Protein AF-A0A945VTF9-F1 (afdb_monomer_lite)

pLDDT: mean 88.36, std 12.02, range [46.19, 97.06]

Secondary structure (DSSP, 8-state):
----------S----HHHHHHHHHHTSTTTHHHHHHHHHH-HHHHTSHHHHHHHHHHHHHHHHHHHHHHHHHHHHHHHHHHHHHHHHHHHHHHHHHTT-----TTHHHHHHHTT--

Sequence (116 aa):
MTEEPIQAEPVFNITDDDKLWAMLGYMPFIGAIVAILALIMEDKKTRPYIKFHAVQSLSLHVLNGIISGILSFVIIGVCTGILGILYMIFIGVKAYQGENVEVPFVTQFIKDQGWA

Foldseek 3Di:
DPDDPPPPDPPDPCDPVLVVLLVCLQDPPCNLVSLVVLCVDPVRVVRPSNVVSSVVSNVVVVVCVVVVVVVVCVVVVVVVVVVVVVVVVVVVVCVVVVHDDDDPPVNVVCVVVVVD

Radius of gyration: 30.3 Å; chains: 1; bounding box: 61×26×98 Å

Structure (mmCIF, N/CA/C/O backbone):
data_AF-A0A945VTF9-F1
#
_entry.id   AF-A0A945VTF9-F1
#
loop_
_atom_site.group_PDB
_atom_site.id
_atom_site.type_symbol
_atom_site.label_atom_id
_atom_site.label_alt_id
_atom_site.label_comp_id
_atom_site.label_asym_id
_atom_site.label_entity_id
_atom_site.label_seq_id
_atom_site.pdbx_PDB_ins_code
_atom_site.Cartn_x
_atom_site.Cartn_y
_atom_site.Cartn_z
_atom_site.occupancy
_atom_site.B_iso_or_equiv
_atom_site.auth_seq_id
_atom_site.auth_comp_id
_atom_site.auth_asym_id
_atom_site.auth_atom_id
_atom_site.pdbx_PDB_model_num
ATOM 1 N N . MET A 1 1 ? -34.444 9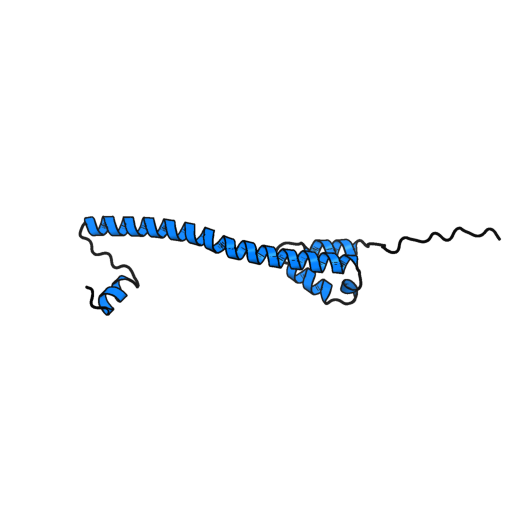.684 60.662 1.00 46.19 1 MET A N 1
ATOM 2 C CA . MET A 1 1 ? -33.833 8.998 59.509 1.00 46.19 1 MET A CA 1
ATOM 3 C C . MET A 1 1 ? -33.412 10.089 58.554 1.00 46.19 1 MET A C 1
ATOM 5 O O . MET A 1 1 ? -34.267 10.683 57.919 1.00 46.19 1 MET A O 1
ATOM 9 N N . THR A 1 2 ? -32.145 10.478 58.601 1.00 47.25 2 THR A N 1
ATOM 10 C CA . THR A 1 2 ? -31.574 11.428 57.644 1.00 47.25 2 THR A CA 1
ATOM 11 C C . THR A 1 2 ? -31.363 10.674 56.343 1.00 47.25 2 THR A C 1
ATOM 13 O O . THR A 1 2 ? -30.598 9.714 56.316 1.00 47.25 2 THR A O 1
ATOM 16 N N . GLU A 1 3 ? -32.113 11.054 55.317 1.00 57.69 3 GLU A N 1
ATOM 17 C CA . GLU A 1 3 ? -31.999 10.505 53.971 1.00 57.69 3 GLU A CA 1
ATOM 18 C C . GLU A 1 3 ? -30.631 10.903 53.401 1.00 57.69 3 GLU A C 1
ATOM 20 O O . GLU A 1 3 ? -30.330 12.084 53.226 1.00 57.69 3 GLU A O 1
ATOM 25 N N . GLU A 1 4 ? -29.770 9.907 53.192 1.00 63.16 4 GLU A N 1
ATOM 26 C CA . GLU A 1 4 ? -28.532 10.042 52.427 1.00 63.16 4 GLU A CA 1
ATOM 27 C C . GLU A 1 4 ? -28.876 10.466 50.990 1.00 63.16 4 GLU A C 1
ATOM 29 O O . GLU A 1 4 ? -29.777 9.878 50.382 1.00 63.16 4 GLU A O 1
ATOM 34 N N . PRO A 1 5 ? -28.187 11.461 50.406 1.00 51.50 5 PRO A N 1
ATOM 35 C CA . PRO A 1 5 ? -28.406 11.801 49.012 1.00 51.50 5 PRO A CA 1
ATOM 36 C C . PRO A 1 5 ? -27.915 10.643 48.139 1.00 51.50 5 PRO A C 1
ATOM 38 O O . PRO A 1 5 ? -26.726 10.331 48.107 1.00 51.50 5 PRO A O 1
ATOM 41 N N . ILE A 1 6 ? -28.844 10.011 47.420 1.00 58.59 6 ILE A N 1
ATOM 42 C CA . ILE A 1 6 ? -28.549 9.009 46.395 1.00 58.59 6 ILE A CA 1
ATOM 43 C C . ILE A 1 6 ? -27.677 9.680 45.330 1.00 58.59 6 ILE A C 1
ATOM 45 O O . ILE A 1 6 ? -28.155 10.446 44.491 1.00 58.59 6 ILE A O 1
ATOM 49 N N . GLN A 1 7 ? -26.378 9.406 45.387 1.00 47.25 7 GLN A N 1
ATOM 50 C CA . GLN A 1 7 ? -25.411 9.828 44.389 1.00 47.25 7 GLN A CA 1
ATOM 51 C C . GLN A 1 7 ? -25.672 8.996 43.126 1.00 47.25 7 GLN A C 1
ATOM 53 O O . GLN A 1 7 ? -25.260 7.844 43.023 1.00 47.25 7 GLN A O 1
ATOM 58 N N . ALA A 1 8 ? -26.428 9.547 42.176 1.00 55.91 8 ALA A N 1
ATOM 59 C CA . ALA A 1 8 ? -26.581 8.943 40.860 1.00 55.91 8 ALA A CA 1
ATOM 60 C C . ALA A 1 8 ? -25.218 8.984 40.150 1.00 55.91 8 ALA A C 1
ATOM 62 O O . ALA A 1 8 ? -24.804 10.029 39.646 1.00 55.91 8 ALA A O 1
ATOM 63 N N . GLU A 1 9 ? -24.489 7.868 40.156 1.00 55.91 9 GLU A N 1
ATOM 64 C CA . GLU A 1 9 ? -23.251 7.752 39.388 1.00 55.91 9 GLU A CA 1
ATOM 65 C C . GLU A 1 9 ? -23.545 7.923 37.887 1.00 55.91 9 GLU A C 1
ATOM 67 O O . GLU A 1 9 ? -24.530 7.371 37.382 1.00 55.91 9 GLU A O 1
ATOM 72 N N . PRO A 1 10 ? -22.727 8.680 37.132 1.00 57.38 10 PRO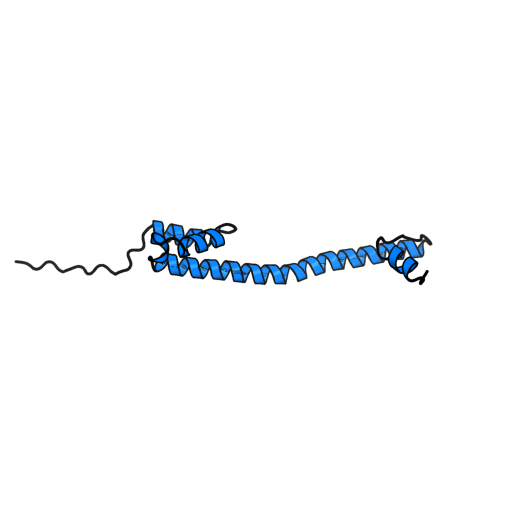 A N 1
ATOM 73 C CA . PRO A 1 10 ? -22.925 8.797 35.697 1.00 57.38 10 PRO A CA 1
ATOM 74 C C . PRO A 1 10 ? -22.697 7.430 35.034 1.00 57.38 10 PRO A C 1
ATOM 76 O O . PRO A 1 10 ? -21.699 6.757 35.276 1.00 57.38 10 PRO A O 1
ATOM 79 N N . VAL A 1 11 ? -23.624 7.043 34.155 1.00 56.06 11 VAL A N 1
ATOM 80 C CA . VAL A 1 11 ? -23.804 5.721 33.509 1.00 56.06 11 VAL A CA 1
ATOM 81 C C . VAL A 1 11 ? -22.665 5.331 32.525 1.00 56.06 11 VAL A C 1
ATOM 83 O O . VAL A 1 11 ? -22.838 4.498 31.642 1.00 56.06 11 VAL A O 1
ATOM 86 N N . PHE A 1 12 ? -21.465 5.900 32.665 1.00 63.31 12 PHE A N 1
ATOM 87 C CA . PHE A 1 12 ? -20.279 5.621 31.846 1.00 63.31 12 PHE A CA 1
ATOM 88 C C . PHE A 1 12 ? -19.028 5.449 32.716 1.00 63.31 12 PHE A C 1
ATOM 90 O O . PHE A 1 12 ? -18.109 6.266 32.684 1.00 63.31 12 PHE A O 1
ATOM 97 N N . ASN A 1 13 ? -18.958 4.362 33.483 1.00 82.00 13 ASN A N 1
ATOM 98 C CA . ASN A 1 13 ? -17.695 3.967 34.101 1.00 82.00 13 ASN A CA 1
ATOM 99 C C . ASN A 1 13 ? -16.809 3.265 33.051 1.00 82.00 13 ASN A C 1
ATOM 101 O O . ASN A 1 13 ? -16.914 2.053 32.831 1.00 82.00 13 ASN A O 1
ATOM 105 N N . ILE A 1 14 ? -15.989 4.062 32.356 1.00 87.94 14 ILE A N 1
ATOM 106 C CA . ILE A 1 14 ? -14.967 3.581 31.418 1.00 87.94 14 ILE A CA 1
ATOM 107 C C . ILE A 1 14 ? -13.825 2.971 32.233 1.00 87.94 14 ILE A C 1
ATOM 109 O O . ILE A 1 14 ? -13.120 3.680 32.957 1.00 87.94 14 ILE A O 1
ATOM 113 N N . THR A 1 15 ? -13.614 1.668 32.079 1.00 92.69 15 THR A N 1
ATOM 114 C CA . THR A 1 15 ? -12.552 0.945 32.792 1.00 92.69 15 THR A CA 1
ATOM 115 C C . THR A 1 15 ? -11.220 1.046 32.055 1.00 92.69 15 THR A C 1
ATOM 117 O O . THR A 1 15 ? -11.157 1.405 30.879 1.00 92.69 15 THR A O 1
ATOM 120 N N . ASP A 1 16 ? -10.125 0.699 32.729 1.00 94.56 16 ASP A N 1
ATOM 121 C CA . ASP A 1 16 ? -8.813 0.643 32.076 1.00 94.56 16 ASP A CA 1
ATOM 122 C C . ASP A 1 16 ? -8.734 -0.466 31.013 1.00 94.56 16 ASP A C 1
ATOM 124 O O . ASP A 1 16 ? -8.050 -0.291 30.006 1.00 94.56 16 ASP A O 1
ATOM 128 N N . ASP A 1 17 ? -9.502 -1.552 31.167 1.00 94.06 17 ASP A N 1
ATOM 129 C CA . ASP A 1 17 ? -9.673 -2.568 30.119 1.00 94.06 17 ASP A CA 1
ATOM 130 C C . ASP A 1 17 ? -10.348 -1.971 28.872 1.00 94.06 17 ASP A C 1
ATOM 132 O O . ASP A 1 17 ? -9.857 -2.165 27.761 1.00 94.06 17 ASP A O 1
ATOM 136 N N . ASP A 1 18 ? -11.400 -1.156 29.024 1.00 93.62 18 ASP A N 1
ATOM 137 C CA . ASP A 1 18 ? -12.039 -0.501 27.874 1.00 93.62 18 ASP A CA 1
ATOM 138 C C . ASP A 1 18 ? -11.061 0.393 27.103 1.00 93.62 18 ASP A C 1
ATOM 140 O O . ASP A 1 18 ? -11.060 0.407 25.869 1.00 93.62 18 ASP A O 1
ATOM 144 N N . LYS A 1 19 ? -10.221 1.137 27.833 1.00 94.31 19 LYS A N 1
ATOM 145 C CA . LYS A 1 19 ? -9.188 2.006 27.250 1.00 94.31 19 LYS A CA 1
ATOM 146 C C . LYS A 1 19 ? -8.128 1.185 26.523 1.00 94.31 19 LYS A C 1
ATOM 148 O O . LYS A 1 19 ? -7.712 1.571 25.430 1.00 94.31 19 LYS A O 1
ATOM 153 N N . LEU A 1 20 ? -7.717 0.054 27.100 1.00 95.00 20 LEU A N 1
ATOM 154 C CA . LEU A 1 20 ? -6.762 -0.860 26.482 1.00 95.00 20 LEU A CA 1
ATOM 155 C C . LEU A 1 20 ? -7.310 -1.401 25.157 1.00 95.00 20 LEU A C 1
ATOM 157 O O . LEU A 1 20 ? -6.649 -1.272 24.130 1.00 95.00 20 LEU A O 1
ATOM 161 N N . TRP A 1 21 ? -8.529 -1.941 25.150 1.00 95.25 21 TRP A N 1
ATOM 162 C CA . TRP A 1 21 ? -9.149 -2.475 23.932 1.00 95.25 21 TRP A CA 1
ATOM 163 C C . TRP A 1 21 ? -9.389 -1.406 22.870 1.00 95.25 21 TRP A C 1
ATOM 165 O O . TRP A 1 21 ? -9.141 -1.655 21.688 1.00 95.25 21 TRP A O 1
ATOM 175 N N . ALA A 1 22 ? -9.808 -0.207 23.282 1.00 94.50 22 ALA A N 1
ATOM 176 C CA . ALA A 1 22 ? -9.930 0.927 22.377 1.00 94.50 22 ALA A CA 1
ATOM 177 C C . ALA A 1 22 ? -8.581 1.256 21.724 1.00 94.50 22 ALA A C 1
ATOM 179 O O . ALA A 1 22 ? -8.511 1.317 20.500 1.00 94.50 22 ALA A O 1
ATOM 180 N N . MET A 1 23 ? -7.507 1.396 22.509 1.00 95.94 23 MET A N 1
ATOM 181 C CA . MET A 1 23 ? -6.161 1.689 22.003 1.00 95.94 23 MET A CA 1
ATOM 182 C C . MET A 1 23 ? -5.645 0.594 21.062 1.00 95.94 23 MET A C 1
ATOM 184 O O . MET A 1 23 ? -5.109 0.907 19.998 1.00 95.94 23 MET A O 1
ATOM 188 N N . LEU A 1 24 ? -5.823 -0.680 21.424 1.00 95.12 24 LEU A N 1
ATOM 189 C CA . LEU A 1 24 ? -5.332 -1.801 20.622 1.00 95.12 24 LEU A CA 1
ATOM 190 C C . LEU A 1 24 ? -5.959 -1.838 19.225 1.00 95.12 24 LEU A C 1
ATOM 192 O O . LEU A 1 24 ? -5.263 -2.183 18.273 1.00 95.12 24 LEU A O 1
ATOM 196 N N . GLY A 1 25 ? -7.222 -1.427 19.075 1.00 93.75 25 GLY A N 1
ATOM 197 C CA . GLY A 1 25 ? -7.867 -1.307 17.764 1.00 93.75 25 GLY A CA 1
ATOM 198 C C . GLY A 1 25 ? -7.138 -0.353 16.808 1.00 93.75 25 GLY A C 1
ATOM 199 O O . GLY A 1 25 ? -7.143 -0.569 15.599 1.00 93.75 25 GLY A O 1
ATOM 200 N N . TYR A 1 26 ? -6.446 0.667 17.327 1.00 95.00 26 TYR A N 1
ATOM 201 C CA . TYR A 1 26 ? -5.669 1.623 16.525 1.00 95.00 26 TYR A CA 1
ATOM 202 C C . TYR A 1 26 ? -4.212 1.206 16.295 1.00 95.00 26 TYR A C 1
ATOM 204 O O . TYR A 1 26 ? -3.492 1.906 15.582 1.00 95.00 26 TYR A O 1
ATOM 212 N N . MET A 1 27 ? -3.753 0.097 16.883 1.00 95.00 27 MET A N 1
ATOM 213 C CA . MET A 1 27 ? -2.365 -0.339 16.743 1.00 95.00 27 MET A CA 1
ATOM 214 C C . MET A 1 27 ? -2.040 -0.642 15.269 1.00 95.00 27 MET A C 1
ATOM 216 O O . MET A 1 27 ? -2.806 -1.346 14.608 1.00 95.00 27 MET A O 1
ATOM 220 N N . PRO A 1 28 ? -0.899 -0.187 14.727 1.00 88.38 28 PRO A N 1
ATOM 221 C CA . PRO A 1 28 ? -0.513 -0.535 13.364 1.00 88.38 28 PRO A CA 1
ATOM 222 C C . PRO A 1 28 ? -0.327 -2.053 13.211 1.00 88.38 28 PRO A C 1
ATOM 224 O O . PRO A 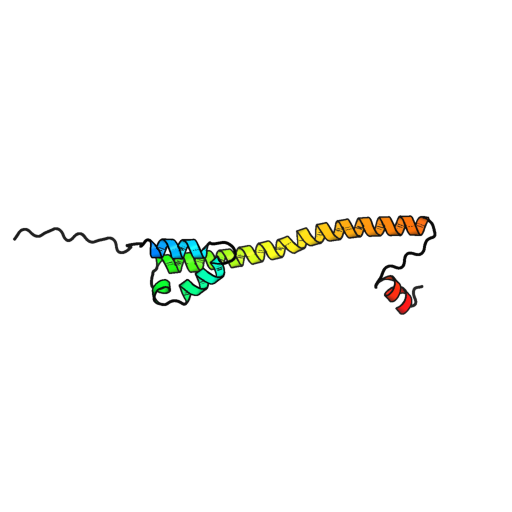1 28 ? 0.103 -2.737 14.141 1.00 88.38 28 PRO A O 1
ATOM 227 N N . PHE A 1 29 ? -0.636 -2.572 12.020 1.00 86.31 29 PHE A N 1
ATOM 228 C CA . PHE A 1 29 ? -0.538 -3.985 11.604 1.00 86.31 29 PHE A CA 1
ATOM 229 C C . PHE A 1 29 ? -1.495 -4.966 12.295 1.00 86.31 29 PHE A C 1
ATOM 231 O O . PHE A 1 29 ? -2.074 -5.811 11.616 1.00 86.31 29 PHE A O 1
ATOM 238 N N . ILE A 1 30 ? -1.692 -4.859 13.610 1.00 92.00 30 ILE A N 1
ATOM 239 C CA . ILE A 1 30 ? -2.548 -5.774 14.383 1.00 92.00 30 ILE A CA 1
ATOM 240 C C . ILE A 1 30 ? -3.909 -5.170 14.744 1.00 92.00 30 ILE A C 1
ATOM 242 O O . ILE A 1 30 ? -4.838 -5.913 15.049 1.00 92.00 30 ILE A O 1
ATOM 246 N N . GLY A 1 31 ? -4.061 -3.844 14.689 1.00 91.69 31 GLY A N 1
ATOM 247 C CA . GLY A 1 31 ? -5.243 -3.147 15.195 1.00 91.69 31 GLY A CA 1
ATOM 248 C C . GLY A 1 31 ? -6.523 -3.478 14.444 1.00 91.69 31 GLY A C 1
ATOM 249 O O . GLY A 1 31 ? -7.552 -3.686 15.076 1.00 91.69 31 GLY A O 1
ATOM 250 N N . ALA A 1 32 ? -6.459 -3.669 13.123 1.00 92.56 32 ALA A N 1
ATOM 251 C CA . ALA A 1 32 ? -7.607 -4.151 12.351 1.00 92.56 32 ALA A CA 1
ATOM 252 C C . ALA A 1 32 ? -8.114 -5.516 12.854 1.00 92.56 32 ALA A C 1
ATOM 254 O O . ALA A 1 32 ? -9.319 -5.712 13.002 1.00 92.56 32 ALA A O 1
ATOM 255 N N . ILE A 1 33 ? -7.201 -6.442 13.169 1.00 95.50 33 ILE A N 1
ATOM 256 C CA . ILE A 1 33 ? -7.548 -7.765 13.706 1.00 95.50 33 ILE A CA 1
ATOM 257 C C . ILE A 1 33 ? -8.136 -7.609 15.109 1.00 95.50 33 ILE A C 1
ATOM 259 O O . ILE A 1 33 ? -9.191 -8.168 15.393 1.00 95.50 33 ILE A O 1
ATOM 263 N N . VAL A 1 34 ? -7.501 -6.812 15.974 1.00 95.44 34 VAL A N 1
ATOM 264 C CA . VAL A 1 34 ? -7.983 -6.595 17.346 1.00 95.44 34 VAL A CA 1
ATOM 265 C C . VAL A 1 34 ? -9.355 -5.915 17.370 1.00 95.44 34 VAL A C 1
ATOM 267 O O . VAL A 1 34 ? -10.217 -6.315 18.148 1.00 95.44 34 VAL A O 1
ATOM 270 N N . ALA A 1 35 ? -9.601 -4.948 16.488 1.00 93.69 35 ALA A N 1
ATOM 271 C CA . ALA A 1 35 ? -10.898 -4.298 16.342 1.00 93.69 35 ALA A CA 1
ATOM 272 C C . ALA A 1 35 ? -11.989 -5.294 15.917 1.00 93.69 35 ALA A C 1
ATOM 274 O O . ALA A 1 35 ? -13.079 -5.292 16.485 1.00 93.69 35 ALA A O 1
ATOM 275 N N . ILE A 1 36 ? -11.691 -6.191 14.970 1.00 95.69 36 ILE A N 1
ATOM 276 C CA . ILE A 1 36 ? -12.612 -7.267 14.575 1.00 95.69 36 ILE A CA 1
ATOM 277 C C . ILE A 1 36 ? -12.887 -8.203 15.757 1.00 95.69 36 ILE A C 1
ATOM 279 O O . ILE A 1 36 ? -14.046 -8.509 16.034 1.00 95.69 36 ILE A O 1
ATOM 283 N N . LEU A 1 37 ? -11.847 -8.617 16.488 1.00 96.06 37 LEU A N 1
ATOM 284 C CA . LEU A 1 37 ? -11.996 -9.465 17.673 1.00 96.06 37 LEU A CA 1
ATOM 285 C C . LEU A 1 37 ? -12.892 -8.799 18.726 1.00 96.06 37 LEU A C 1
ATOM 287 O O . LEU A 1 37 ? -13.838 -9.425 19.199 1.00 96.06 37 LEU A O 1
ATOM 291 N N . ALA A 1 38 ? -12.673 -7.516 19.017 1.00 93.56 38 ALA A N 1
ATOM 292 C CA . ALA A 1 38 ? -13.484 -6.750 19.962 1.00 93.56 38 ALA A CA 1
ATOM 293 C C . ALA A 1 38 ? -14.967 -6.649 19.552 1.00 93.56 38 ALA A C 1
ATOM 295 O O . ALA A 1 38 ? -15.840 -6.571 20.415 1.00 93.56 38 ALA A O 1
ATOM 296 N N . LEU A 1 39 ? -15.273 -6.671 18.249 1.00 94.00 39 LEU A N 1
ATOM 297 C CA . LEU A 1 39 ? -16.649 -6.641 17.735 1.00 94.00 39 LEU A CA 1
ATOM 298 C C . LEU A 1 39 ? -17.341 -8.011 17.760 1.00 94.00 39 LEU A C 1
ATOM 300 O O . LEU A 1 39 ? -18.573 -8.066 17.788 1.00 94.00 39 LEU A O 1
ATOM 304 N N . ILE A 1 40 ? -16.575 -9.102 17.763 1.00 96.44 40 ILE A N 1
ATOM 305 C CA . ILE A 1 40 ? -17.099 -10.475 17.830 1.00 96.44 40 ILE A CA 1
ATOM 306 C C . ILE A 1 40 ? -17.271 -10.923 19.289 1.00 96.44 40 ILE A C 1
ATOM 308 O O . ILE A 1 40 ? -18.270 -11.565 19.624 1.00 96.44 40 ILE A O 1
ATOM 312 N N . MET A 1 41 ? -16.330 -10.557 20.162 1.00 94.31 41 MET A N 1
ATOM 313 C CA . MET A 1 41 ? -16.324 -10.916 21.581 1.00 94.31 41 MET A CA 1
ATOM 314 C C . MET A 1 41 ? -17.522 -10.317 22.329 1.00 94.31 41 MET A C 1
ATOM 316 O O . MET A 1 41 ? -17.777 -9.116 22.261 1.00 94.31 41 MET A O 1
ATOM 320 N N . GLU A 1 42 ? -18.279 -11.149 23.049 1.00 91.69 42 GLU A N 1
ATOM 321 C CA . GLU A 1 42 ? -19.543 -10.731 23.674 1.00 91.69 42 GLU A CA 1
ATOM 322 C C . GLU A 1 42 ? -19.352 -9.758 24.838 1.00 91.69 42 GLU A C 1
ATOM 324 O O . GLU A 1 42 ? -20.105 -8.792 24.985 1.00 91.69 42 GLU A O 1
ATOM 329 N N . ASP A 1 43 ? -18.307 -9.978 25.626 1.00 89.81 43 ASP A N 1
ATOM 330 C CA . ASP A 1 43 ? -17.901 -9.133 26.745 1.00 89.81 43 ASP A CA 1
ATOM 331 C C . ASP A 1 43 ? -17.380 -7.765 26.280 1.00 89.81 43 ASP A C 1
ATOM 333 O O . ASP A 1 43 ? -17.523 -6.774 26.994 1.00 89.81 43 ASP A O 1
ATOM 337 N N . LYS A 1 44 ? -16.824 -7.687 25.064 1.00 88.44 44 LYS A N 1
ATOM 338 C CA . LYS A 1 44 ? -16.266 -6.450 24.497 1.00 88.44 44 LYS A CA 1
ATOM 339 C C . LYS A 1 44 ? -17.282 -5.670 23.659 1.00 88.44 44 LYS A C 1
ATOM 341 O O . LYS A 1 44 ? -17.421 -4.461 23.840 1.00 88.44 44 LYS A O 1
ATOM 346 N N . LYS A 1 45 ? -18.063 -6.338 22.800 1.00 87.81 45 LYS A N 1
ATOM 347 C CA . LYS A 1 45 ? -19.042 -5.700 21.890 1.00 87.81 45 LYS A CA 1
ATOM 348 C C . LYS A 1 45 ? -20.215 -5.032 22.615 1.00 87.81 45 LYS A C 1
ATOM 350 O O . LYS A 1 45 ? -20.879 -4.165 22.046 1.00 87.81 45 LYS A O 1
ATOM 355 N N . THR A 1 46 ? -20.502 -5.461 23.843 1.00 90.06 46 THR A N 1
ATOM 356 C CA . THR A 1 46 ? -21.579 -4.917 24.685 1.00 90.06 46 THR A CA 1
ATOM 357 C C . THR A 1 46 ? -21.189 -3.599 25.352 1.00 90.06 46 THR A C 1
ATOM 359 O O . THR A 1 46 ? -22.074 -2.813 25.687 1.00 90.06 46 THR A O 1
ATOM 362 N N . ARG A 1 47 ? -19.885 -3.307 25.487 1.00 90.38 47 ARG A N 1
ATOM 363 C CA . ARG A 1 47 ? -19.369 -2.045 26.036 1.00 90.38 47 ARG A CA 1
ATOM 364 C C . ARG A 1 47 ? -19.458 -0.946 24.964 1.00 90.38 47 ARG A C 1
ATOM 366 O O . ARG A 1 47 ? -18.764 -1.041 23.948 1.00 90.38 47 ARG A O 1
ATOM 373 N N . PRO A 1 48 ? -20.257 0.125 25.163 1.00 91.81 48 PRO A N 1
ATOM 374 C CA . PRO A 1 48 ? -20.437 1.169 24.149 1.00 91.81 48 PRO A CA 1
ATOM 375 C C . PRO A 1 48 ? -19.126 1.845 23.721 1.00 91.81 48 PRO A C 1
ATOM 377 O O . PRO A 1 48 ? -18.943 2.128 22.538 1.00 91.81 48 PRO A O 1
ATOM 380 N N . TYR A 1 49 ? -18.203 2.053 24.668 1.00 92.38 49 TYR A N 1
ATOM 381 C CA . TYR A 1 49 ? -16.900 2.675 24.421 1.00 92.38 49 TYR A CA 1
ATOM 382 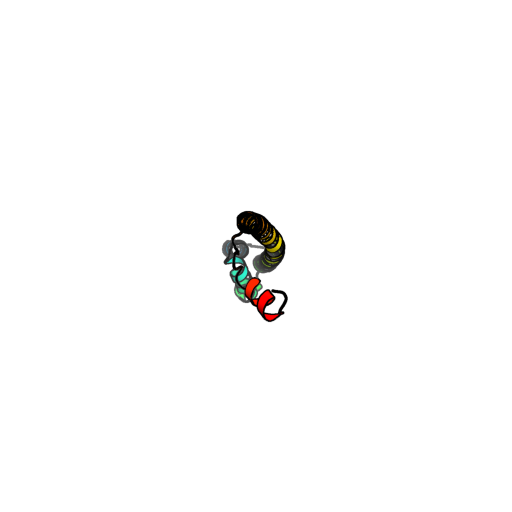C C . TYR A 1 49 ? -16.009 1.816 23.512 1.00 92.38 49 TYR A C 1
ATOM 384 O O . TYR A 1 49 ? -15.532 2.294 22.482 1.00 92.38 49 TYR A O 1
ATOM 392 N N . ILE A 1 50 ? -15.849 0.526 23.838 1.00 93.56 50 ILE A N 1
ATOM 393 C CA . ILE A 1 50 ? -15.062 -0.412 23.024 1.00 93.56 50 ILE A CA 1
ATOM 394 C C . ILE A 1 50 ? -15.675 -0.543 21.630 1.00 93.56 50 ILE A C 1
ATOM 396 O O . ILE A 1 50 ? -14.963 -0.435 20.634 1.00 93.56 50 ILE A O 1
ATOM 400 N N . LYS A 1 51 ? -17.000 -0.722 21.538 1.00 92.88 51 LYS A N 1
ATOM 401 C CA . LYS A 1 51 ? -17.697 -0.877 20.255 1.00 92.88 51 LYS A CA 1
ATOM 402 C C . LYS A 1 51 ? -17.475 0.321 19.330 1.00 92.88 51 LYS A C 1
ATOM 404 O O . LYS A 1 51 ? -17.195 0.127 18.149 1.00 92.88 51 LYS A O 1
ATOM 409 N N . PHE A 1 52 ? -17.580 1.544 19.85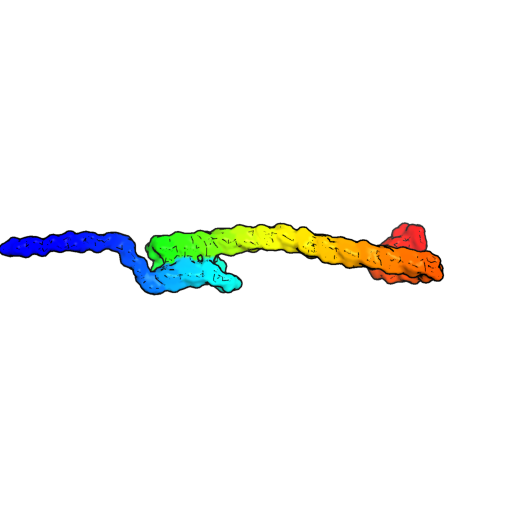3 1.00 95.44 52 PHE A N 1
ATOM 410 C CA . PHE A 1 52 ? -17.346 2.760 19.074 1.00 95.44 52 PHE A CA 1
ATOM 411 C C . PHE A 1 52 ? -15.921 2.801 18.504 1.00 95.44 52 PHE A C 1
ATOM 413 O O . PHE A 1 52 ? -15.743 2.914 17.289 1.00 95.44 52 PHE A O 1
ATOM 420 N N . HIS A 1 53 ? -14.912 2.638 19.362 1.00 96.12 53 HIS A N 1
ATOM 421 C CA . HIS A 1 53 ? -13.510 2.702 18.950 1.00 96.12 53 HIS A CA 1
ATOM 422 C C . HIS A 1 53 ? -13.099 1.534 18.047 1.00 96.12 53 HIS A C 1
ATOM 424 O O . HIS A 1 53 ? -12.311 1.725 17.122 1.00 96.12 53 HIS A O 1
ATOM 430 N N . ALA A 1 54 ? -13.672 0.346 18.237 1.00 95.69 54 ALA A N 1
ATOM 431 C CA . ALA A 1 54 ? -13.439 -0.797 17.362 1.00 95.69 54 ALA A CA 1
ATOM 432 C C . ALA A 1 54 ? -13.994 -0.554 15.944 1.00 95.69 54 ALA A C 1
ATOM 434 O O . ALA A 1 54 ? -13.276 -0.747 14.965 1.00 95.69 54 ALA A O 1
ATOM 435 N N . VAL A 1 55 ? -15.225 -0.045 15.799 1.00 96.75 55 VAL A N 1
ATOM 436 C CA . VAL A 1 55 ? -15.773 0.296 14.468 1.00 96.75 55 VAL A CA 1
ATOM 437 C C . VAL A 1 55 ? -14.982 1.433 13.816 1.00 96.75 55 VAL A C 1
ATOM 439 O O . VAL A 1 55 ? -14.664 1.365 12.624 1.00 96.75 55 VAL A O 1
ATOM 442 N N . GLN A 1 56 ? -14.641 2.472 14.582 1.00 97.06 56 GLN A N 1
ATOM 443 C CA . GLN A 1 56 ? -13.893 3.618 14.067 1.00 97.06 56 GLN A CA 1
ATOM 444 C C . GLN A 1 56 ? -12.493 3.209 13.593 1.00 97.06 56 GLN A C 1
ATOM 446 O O . GLN A 1 56 ? -12.099 3.541 12.475 1.00 97.06 56 GLN A O 1
ATOM 451 N N . SER A 1 57 ? -11.746 2.478 14.421 1.00 95.75 57 SER A N 1
ATOM 452 C CA . SER A 1 57 ? -10.394 2.026 14.086 1.00 95.75 57 SER A CA 1
ATOM 453 C C . SER A 1 57 ? -10.382 1.062 12.900 1.00 95.75 57 SER A C 1
ATOM 455 O O . SER A 1 57 ? -9.529 1.202 12.021 1.00 95.75 57 SER A O 1
ATOM 457 N N . LEU A 1 58 ? -11.357 0.153 12.800 1.00 95.69 58 LEU A N 1
ATOM 458 C CA . LEU A 1 58 ? -11.500 -0.727 11.640 1.00 95.69 58 LEU A CA 1
ATOM 459 C C . LEU A 1 58 ? -11.770 0.069 10.355 1.00 95.69 58 LEU A C 1
ATOM 461 O O . LEU A 1 58 ? -11.135 -0.172 9.329 1.00 95.69 58 LEU A O 1
ATOM 465 N N . SER A 1 59 ? -12.655 1.066 10.426 1.00 96.38 59 SER A N 1
ATOM 466 C CA . SER A 1 59 ? -12.960 1.945 9.290 1.00 96.38 59 SER A CA 1
ATOM 467 C C . SER A 1 59 ? -11.720 2.713 8.825 1.00 96.38 59 SER A C 1
ATOM 469 O O . SER A 1 59 ? -11.449 2.785 7.627 1.00 96.38 59 SER A O 1
ATOM 471 N N . LEU A 1 60 ? -10.922 3.237 9.761 1.00 95.94 60 LEU A N 1
ATOM 472 C CA . LEU A 1 60 ? -9.670 3.930 9.446 1.00 95.94 60 LEU A CA 1
ATOM 473 C C . LEU A 1 60 ? -8.641 3.007 8.791 1.00 95.94 60 LEU A C 1
ATOM 475 O O . LEU A 1 60 ? -8.001 3.418 7.828 1.00 95.94 60 LEU A O 1
ATOM 479 N N . HIS A 1 61 ? -8.505 1.765 9.260 1.00 95.38 61 HIS A N 1
ATOM 480 C CA . HIS A 1 61 ? -7.605 0.792 8.636 1.00 95.38 61 HIS A CA 1
ATOM 481 C C . HIS A 1 61 ? -7.999 0.501 7.184 1.00 95.38 61 HIS A C 1
ATOM 483 O O . HIS A 1 61 ? -7.134 0.489 6.308 1.00 95.38 61 HIS A O 1
ATOM 489 N N . VAL A 1 62 ? -9.295 0.319 6.915 1.00 95.06 62 VAL A N 1
ATOM 490 C CA . VAL A 1 62 ? -9.804 0.089 5.554 1.00 95.06 62 VAL A CA 1
ATOM 491 C C . VAL A 1 62 ? -9.553 1.307 4.664 1.00 95.06 62 VAL A C 1
ATOM 493 O O . VAL A 1 62 ? -8.983 1.166 3.583 1.00 95.06 62 VAL A O 1
ATOM 496 N N . LEU A 1 63 ? -9.914 2.507 5.126 1.00 96.19 63 LEU A N 1
ATOM 497 C CA . LEU A 1 63 ? -9.695 3.748 4.375 1.00 96.19 63 LEU A CA 1
ATOM 498 C C . LEU A 1 63 ? -8.210 3.980 4.085 1.00 96.19 63 LEU A C 1
ATOM 500 O O . LEU A 1 63 ? -7.840 4.268 2.946 1.00 96.19 63 LEU A O 1
ATOM 504 N N . ASN A 1 64 ? -7.354 3.798 5.091 1.00 93.62 64 ASN A N 1
ATOM 505 C CA . ASN A 1 64 ? -5.912 3.926 4.933 1.00 93.62 64 ASN A CA 1
ATOM 506 C C . ASN A 1 64 ? -5.356 2.890 3.945 1.00 93.62 64 ASN A C 1
ATOM 508 O O . ASN A 1 64 ? -4.496 3.230 3.135 1.00 93.62 64 ASN A O 1
ATOM 512 N N . GLY A 1 65 ? -5.861 1.652 3.970 1.00 91.31 65 GLY A N 1
ATOM 513 C CA . GLY A 1 65 ? -5.479 0.605 3.021 1.00 91.31 65 GLY A CA 1
ATOM 514 C C . GLY A 1 65 ? -5.841 0.953 1.576 1.00 91.31 65 GLY A C 1
ATOM 515 O O . GLY A 1 65 ? -5.014 0.785 0.683 1.00 91.31 65 GLY A O 1
ATOM 516 N N . ILE A 1 66 ? -7.033 1.513 1.348 1.00 92.94 66 ILE A N 1
ATOM 517 C CA . ILE A 1 66 ? -7.477 1.960 0.018 1.00 92.94 66 ILE A CA 1
ATOM 518 C C . ILE A 1 66 ? -6.616 3.125 -0.479 1.00 92.94 66 ILE A C 1
ATOM 520 O O . ILE A 1 66 ? -6.090 3.066 -1.590 1.00 92.94 66 ILE A O 1
ATOM 524 N N . ILE A 1 67 ? -6.436 4.165 0.342 1.00 93.38 67 ILE A N 1
ATOM 525 C CA . ILE A 1 67 ? -5.630 5.341 -0.021 1.00 93.38 67 ILE A CA 1
ATOM 526 C C . ILE A 1 67 ? -4.188 4.922 -0.323 1.00 93.38 67 ILE A C 1
ATOM 528 O O . ILE A 1 67 ? -3.641 5.292 -1.362 1.00 93.38 67 ILE A O 1
ATOM 532 N N . SER A 1 68 ? -3.592 4.111 0.553 1.00 89.19 68 SER A N 1
ATOM 533 C CA . SER A 1 68 ? -2.223 3.616 0.376 1.00 89.19 68 SER A CA 1
ATOM 534 C C . SER A 1 68 ? -2.099 2.747 -0.876 1.00 89.19 68 SER A C 1
ATOM 536 O O . SER A 1 68 ? -1.137 2.888 -1.628 1.00 89.19 68 SER A O 1
ATOM 538 N N . GLY A 1 69 ? -3.093 1.896 -1.144 1.00 89.12 69 GLY A N 1
ATOM 539 C CA . GLY A 1 69 ? -3.157 1.074 -2.350 1.00 89.12 69 GLY A CA 1
ATOM 540 C C . GLY A 1 69 ? -3.184 1.916 -3.624 1.00 89.12 69 GLY A C 1
ATOM 541 O O . GLY A 1 69 ? -2.372 1.693 -4.519 1.00 89.12 69 GLY A O 1
ATOM 542 N N . ILE A 1 70 ? -4.044 2.936 -3.684 1.00 88.38 70 ILE A N 1
ATOM 543 C CA . ILE A 1 70 ? -4.126 3.849 -4.835 1.00 88.38 70 ILE A CA 1
ATOM 544 C C . ILE A 1 70 ? -2.805 4.604 -5.022 1.00 88.38 70 ILE A C 1
ATOM 546 O O . ILE A 1 70 ? -2.270 4.658 -6.130 1.00 88.38 70 ILE A O 1
ATOM 550 N N . LEU A 1 71 ? -2.246 5.153 -3.942 1.00 89.12 71 LEU A N 1
ATOM 551 C CA . LEU A 1 71 ? -1.009 5.929 -4.007 1.00 89.12 71 LEU A CA 1
ATOM 552 C C . LEU A 1 71 ? 0.204 5.066 -4.396 1.00 89.12 71 LEU A C 1
ATOM 554 O O . LEU A 1 71 ? 1.123 5.561 -5.052 1.00 89.12 71 LEU A O 1
ATOM 558 N N . SER A 1 72 ? 0.191 3.770 -4.067 1.00 86.69 72 SER A N 1
ATOM 559 C CA . SER A 1 72 ? 1.259 2.839 -4.448 1.00 86.69 72 SER A CA 1
ATOM 560 C C . SER A 1 72 ? 1.437 2.732 -5.964 1.00 86.69 72 SER A C 1
ATOM 562 O O . SER A 1 72 ? 2.573 2.714 -6.431 1.00 86.69 72 SER A O 1
ATOM 564 N N . PHE A 1 73 ? 0.352 2.764 -6.749 1.00 79.44 73 PHE A N 1
ATOM 565 C CA . PHE A 1 73 ? 0.436 2.734 -8.213 1.00 79.44 73 PHE A CA 1
ATOM 566 C C . PHE A 1 73 ? 1.163 3.952 -8.773 1.00 79.44 73 PHE A C 1
ATOM 568 O O . PHE A 1 73 ? 1.927 3.824 -9.726 1.00 79.44 73 PHE A O 1
ATOM 575 N N . VAL A 1 74 ? 0.970 5.122 -8.162 1.00 84.38 74 VAL A N 1
ATOM 576 C CA . VAL A 1 74 ? 1.652 6.353 -8.575 1.00 84.38 74 VAL A CA 1
ATOM 577 C C . VAL A 1 74 ? 3.145 6.247 -8.282 1.00 84.38 74 VAL A C 1
ATOM 579 O O . VAL A 1 74 ? 3.963 6.510 -9.158 1.00 84.38 74 VAL A O 1
ATOM 582 N N . ILE A 1 75 ? 3.516 5.801 -7.080 1.00 80.31 75 ILE A N 1
ATOM 583 C CA . ILE A 1 75 ? 4.926 5.690 -6.681 1.00 80.31 75 ILE A CA 1
ATOM 584 C C . ILE A 1 75 ? 5.646 4.610 -7.501 1.00 80.31 75 ILE A C 1
ATOM 586 O O . ILE A 1 75 ? 6.719 4.864 -8.049 1.00 80.31 75 ILE A O 1
ATOM 590 N N . ILE A 1 76 ? 5.047 3.423 -7.644 1.00 85.31 76 ILE A N 1
ATOM 591 C CA . ILE A 1 76 ? 5.601 2.336 -8.466 1.00 85.31 76 ILE A CA 1
ATOM 592 C C . ILE A 1 76 ? 5.676 2.773 -9.934 1.00 85.31 76 ILE A C 1
ATOM 594 O O . ILE A 1 76 ? 6.685 2.526 -10.594 1.00 85.31 76 ILE A O 1
ATOM 598 N N . GLY A 1 77 ? 4.654 3.469 -10.437 1.00 82.81 77 GLY A N 1
ATOM 599 C CA . GLY A 1 77 ? 4.621 4.002 -11.798 1.00 82.81 77 GLY A CA 1
ATOM 600 C C . GLY A 1 77 ? 5.742 5.006 -12.067 1.00 82.81 77 GLY A C 1
ATOM 601 O O . GLY A 1 77 ? 6.398 4.926 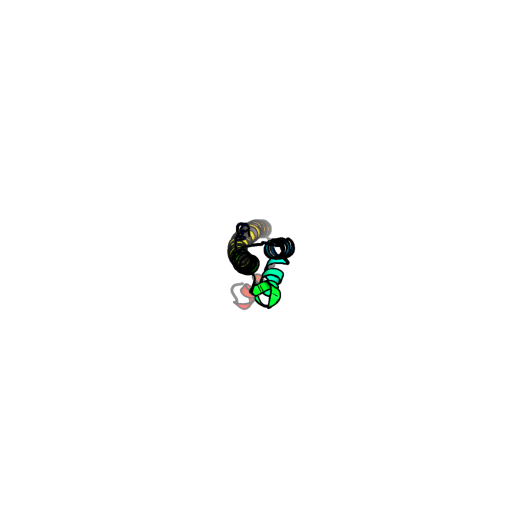-13.101 1.00 82.81 77 GLY A O 1
ATOM 602 N N . VAL A 1 78 ? 6.037 5.899 -11.119 1.00 85.81 78 VAL A N 1
ATOM 603 C CA . VAL A 1 78 ? 7.152 6.852 -11.244 1.00 85.81 78 VAL A CA 1
ATOM 604 C C . VAL A 1 78 ? 8.499 6.124 -11.253 1.00 85.81 78 VAL A C 1
ATOM 606 O O . VAL A 1 78 ? 9.315 6.363 -12.143 1.00 85.81 78 VAL A O 1
ATOM 609 N N . CYS A 1 79 ? 8.729 5.197 -10.319 1.00 85.81 79 CYS A N 1
ATOM 610 C CA . CYS A 1 79 ? 9.986 4.445 -10.252 1.00 85.81 79 CYS A CA 1
ATOM 611 C C . CYS A 1 79 ? 10.221 3.593 -11.510 1.00 85.81 79 CYS A C 1
ATOM 613 O O . CYS A 1 79 ? 11.310 3.614 -12.087 1.00 85.81 79 CYS A O 1
ATOM 615 N N . THR A 1 80 ? 9.196 2.865 -11.962 1.00 87.88 80 THR A N 1
ATOM 616 C CA . THR A 1 80 ? 9.277 2.029 -13.172 1.00 87.88 80 THR A CA 1
ATOM 617 C C . THR A 1 80 ? 9.372 2.867 -14.445 1.00 87.88 80 THR A C 1
ATOM 619 O O . THR A 1 80 ? 10.121 2.502 -15.348 1.00 87.88 80 THR A O 1
ATOM 622 N N . GLY A 1 81 ? 8.704 4.023 -14.500 1.00 88.69 81 GLY A N 1
ATOM 623 C CA . GLY A 1 81 ? 8.797 4.970 -15.609 1.00 88.69 81 GLY A CA 1
ATOM 624 C C . GLY A 1 81 ? 10.204 5.540 -15.782 1.00 88.69 81 GLY A C 1
ATOM 625 O O . GLY A 1 81 ? 10.736 5.528 -16.891 1.00 88.69 81 GLY A O 1
ATOM 626 N N . ILE A 1 82 ? 10.850 5.968 -14.691 1.00 91.62 82 ILE A N 1
ATOM 627 C CA . ILE A 1 82 ? 12.234 6.471 -14.733 1.00 91.62 82 ILE A CA 1
ATOM 628 C C . ILE A 1 82 ? 13.194 5.369 -15.197 1.00 91.62 82 ILE A C 1
ATOM 630 O O . ILE A 1 82 ? 13.999 5.601 -16.099 1.00 91.62 82 ILE A O 1
ATOM 634 N N . LEU A 1 83 ? 13.089 4.161 -14.634 1.00 92.12 83 LEU A N 1
ATOM 635 C CA . LEU A 1 83 ? 13.915 3.026 -15.059 1.00 92.12 83 LEU A CA 1
ATOM 636 C C . LEU A 1 83 ? 13.691 2.673 -16.536 1.00 92.12 83 LEU A C 1
ATOM 638 O O . LEU A 1 83 ? 14.658 2.409 -17.248 1.00 92.12 83 LEU A O 1
ATOM 642 N N . GLY A 1 84 ? 12.444 2.725 -17.011 1.00 92.50 84 GLY A N 1
ATOM 643 C CA . GLY A 1 84 ? 12.103 2.502 -18.415 1.00 92.50 84 GLY A CA 1
ATOM 644 C C . GLY A 1 84 ? 12.752 3.524 -19.347 1.00 92.50 84 GLY A C 1
ATOM 645 O O . GLY A 1 84 ? 13.334 3.142 -20.361 1.00 92.50 84 GLY A O 1
ATOM 646 N N . ILE A 1 85 ? 12.730 4.810 -18.983 1.00 94.56 85 ILE A N 1
ATOM 647 C CA . ILE A 1 85 ? 13.392 5.874 -19.756 1.00 94.56 85 ILE A CA 1
ATOM 648 C C . ILE A 1 85 ? 14.904 5.631 -19.824 1.00 94.56 85 ILE A C 1
ATOM 650 O O . ILE A 1 85 ? 15.486 5.676 -20.908 1.00 94.56 85 ILE A O 1
ATOM 654 N N . LEU A 1 86 ? 15.541 5.335 -18.689 1.00 95.50 86 LEU A N 1
ATOM 655 C CA . LEU A 1 86 ? 16.980 5.058 -18.644 1.00 95.50 86 LEU A CA 1
ATOM 656 C C . LEU A 1 86 ? 17.351 3.829 -19.482 1.00 95.50 86 LEU A C 1
ATOM 658 O O . LEU A 1 86 ? 18.345 3.856 -20.209 1.00 95.50 86 LEU A O 1
ATOM 662 N N . TYR A 1 87 ? 16.536 2.775 -19.424 1.00 94.25 87 TYR A N 1
ATOM 663 C CA . TYR A 1 87 ? 16.734 1.567 -20.218 1.00 94.25 87 TYR A CA 1
ATOM 664 C C . TYR A 1 87 ? 16.623 1.843 -21.724 1.00 94.25 87 TYR A C 1
ATOM 666 O O . TYR A 1 87 ? 17.483 1.412 -22.490 1.00 94.25 87 TYR A O 1
ATOM 674 N N . MET A 1 88 ? 15.630 2.627 -22.153 1.00 94.06 88 MET A N 1
ATOM 675 C CA . MET A 1 88 ? 15.477 3.022 -23.559 1.00 94.06 88 MET A CA 1
ATOM 676 C C . MET A 1 88 ? 16.668 3.845 -24.061 1.00 94.06 88 MET A C 1
ATOM 678 O O . MET A 1 88 ? 17.165 3.596 -25.158 1.00 94.06 88 MET A O 1
ATOM 682 N N . ILE A 1 89 ? 17.168 4.786 -23.251 1.00 96.06 89 ILE A N 1
ATOM 683 C CA . ILE A 1 89 ? 18.377 5.556 -23.584 1.00 96.06 89 ILE A CA 1
ATOM 684 C C . ILE A 1 89 ? 19.580 4.617 -23.728 1.00 96.06 89 ILE A C 1
ATOM 686 O O . ILE A 1 89 ? 20.319 4.720 -24.704 1.00 96.06 89 ILE A O 1
ATOM 690 N N . PHE A 1 90 ? 19.761 3.677 -22.796 1.00 95.00 90 PHE A N 1
ATOM 691 C CA . PHE A 1 90 ? 20.852 2.703 -22.841 1.00 95.00 90 PHE A CA 1
ATOM 692 C C . PHE A 1 90 ? 20.832 1.864 -24.129 1.00 95.00 90 PHE A C 1
ATOM 694 O O . PHE A 1 90 ? 21.851 1.777 -24.818 1.00 95.00 90 PHE A O 1
ATOM 701 N N . ILE A 1 91 ? 19.678 1.293 -24.490 1.00 95.31 91 ILE A N 1
ATOM 702 C CA . ILE A 1 91 ? 19.549 0.510 -25.727 1.00 95.31 91 ILE A CA 1
ATOM 703 C C . ILE A 1 91 ? 19.749 1.402 -26.957 1.00 95.31 91 ILE A C 1
ATOM 705 O O . ILE A 1 91 ? 20.405 0.986 -27.906 1.00 95.31 91 ILE A O 1
ATOM 709 N N . GLY A 1 92 ? 19.243 2.639 -26.938 1.00 95.44 92 GLY A N 1
ATOM 710 C CA . GLY A 1 92 ? 19.434 3.600 -28.026 1.00 95.44 92 GLY A CA 1
ATOM 711 C C . GLY A 1 92 ? 20.907 3.933 -28.275 1.00 95.44 92 GLY A C 1
ATOM 712 O O . GLY A 1 92 ? 21.345 3.972 -29.424 1.00 95.44 92 GLY A O 1
ATOM 713 N N . VAL A 1 93 ? 21.700 4.098 -27.211 1.00 96.69 93 VAL A N 1
ATOM 714 C CA . VAL A 1 93 ? 23.158 4.282 -27.321 1.00 96.69 93 VAL A CA 1
ATOM 715 C C . VAL A 1 93 ? 23.823 3.042 -27.921 1.00 96.69 93 VAL A C 1
ATOM 717 O O . VAL A 1 93 ? 24.677 3.171 -28.796 1.00 96.69 93 VAL A O 1
ATOM 720 N N . LYS A 1 94 ? 23.418 1.841 -27.499 1.00 94.56 94 LYS A N 1
ATOM 721 C CA . LYS A 1 94 ? 23.937 0.581 -28.051 1.00 94.56 94 LYS A CA 1
ATOM 722 C C . LYS A 1 94 ? 23.584 0.391 -29.528 1.00 94.56 94 LYS A C 1
ATOM 724 O O . LYS A 1 94 ? 24.450 0.029 -30.321 1.00 94.56 94 LYS A O 1
ATOM 729 N N . ALA A 1 95 ? 22.362 0.743 -29.915 1.00 94.62 95 ALA A N 1
ATOM 730 C CA . ALA A 1 95 ? 21.936 0.753 -31.308 1.00 94.62 95 ALA A CA 1
ATOM 731 C C . ALA A 1 95 ? 22.752 1.756 -32.144 1.00 94.62 95 ALA A C 1
ATOM 733 O O . ALA A 1 95 ? 23.166 1.433 -33.254 1.00 94.62 95 ALA A O 1
ATOM 734 N N . TYR A 1 96 ? 23.064 2.939 -31.597 1.00 95.19 96 TYR A N 1
ATOM 735 C CA . TYR A 1 96 ? 23.947 3.914 -32.254 1.00 95.19 96 TYR A CA 1
ATOM 736 C C . TYR A 1 96 ? 25.376 3.379 -32.462 1.00 95.19 96 TYR A C 1
ATOM 738 O O . TYR A 1 96 ? 26.038 3.739 -33.431 1.00 95.19 96 TYR A O 1
ATOM 746 N N . GLN A 1 97 ? 25.845 2.483 -31.589 1.00 95.75 97 GLN A N 1
ATOM 747 C CA . GLN A 1 97 ? 27.129 1.783 -31.728 1.00 95.75 97 GLN A CA 1
ATOM 748 C C . GLN A 1 97 ? 27.084 0.616 -32.734 1.00 95.75 97 GLN A C 1
ATOM 750 O O . GLN A 1 97 ? 28.112 -0.011 -32.981 1.00 95.75 97 GLN A O 1
ATOM 755 N N . GLY A 1 98 ? 25.922 0.329 -33.331 1.00 93.44 98 GLY A N 1
ATOM 756 C CA . GLY A 1 98 ? 25.727 -0.789 -34.256 1.00 93.44 98 GLY A CA 1
ATOM 757 C C . GLY A 1 98 ? 25.550 -2.146 -33.568 1.00 93.44 98 GLY A C 1
ATOM 758 O O . GLY A 1 98 ? 25.611 -3.178 -34.236 1.00 93.44 98 GLY A O 1
ATOM 759 N N . GLU A 1 99 ? 25.337 -2.171 -32.249 1.00 92.56 99 GLU A N 1
ATOM 760 C CA . GLU A 1 99 ? 25.060 -3.397 -31.500 1.00 92.56 99 GLU A CA 1
ATOM 761 C C . GLU A 1 99 ? 23.552 -3.700 -31.503 1.00 92.56 99 GLU A C 1
ATOM 763 O O . GLU A 1 99 ? 22.734 -2.865 -31.112 1.00 92.56 99 GLU A O 1
ATOM 768 N N . ASN A 1 100 ? 23.176 -4.924 -31.886 1.00 87.06 100 ASN A N 1
ATOM 769 C CA . ASN A 1 100 ? 21.802 -5.407 -31.751 1.00 87.06 100 ASN A CA 1
ATOM 770 C C . ASN A 1 100 ? 21.583 -5.945 -30.335 1.00 87.06 100 ASN A C 1
ATOM 772 O O . ASN A 1 100 ? 22.041 -7.036 -29.995 1.00 87.06 100 ASN A O 1
ATOM 776 N N . VAL A 1 101 ? 20.880 -5.176 -29.506 1.00 90.31 101 VAL A N 1
ATOM 777 C CA . VAL A 1 101 ? 20.522 -5.594 -28.146 1.00 90.31 101 VAL A CA 1
ATOM 778 C C . VAL A 1 101 ? 19.244 -6.423 -28.192 1.00 90.31 101 VAL A C 1
ATOM 780 O O . VAL A 1 101 ? 18.183 -5.917 -28.552 1.00 90.31 101 VAL A O 1
ATOM 783 N N . GLU A 1 102 ? 19.325 -7.685 -27.775 1.00 90.50 102 GLU A N 1
ATOM 784 C CA . GLU A 1 102 ? 18.134 -8.511 -27.592 1.00 90.50 102 GLU A CA 1
ATOM 785 C C . GLU A 1 102 ? 17.419 -8.125 -26.293 1.00 90.50 102 GLU A C 1
ATOM 787 O O . GLU A 1 102 ? 17.840 -8.447 -25.182 1.00 90.50 102 GLU A O 1
ATOM 792 N N . VAL A 1 103 ? 16.305 -7.414 -26.441 1.00 90.62 103 VAL A N 1
ATOM 793 C CA . VAL A 1 103 ? 15.364 -7.133 -25.357 1.00 90.62 103 VAL A CA 1
ATOM 794 C C . VAL A 1 103 ? 14.501 -8.380 -25.116 1.00 90.62 103 VAL A C 1
ATOM 796 O O . VAL A 1 103 ? 13.769 -8.777 -26.031 1.00 90.62 103 VAL A O 1
ATOM 799 N N . PRO A 1 104 ? 14.546 -9.007 -23.925 1.00 85.31 104 PRO A N 1
ATOM 800 C CA . PRO A 1 104 ? 13.742 -10.189 -23.629 1.00 85.31 104 PRO A CA 1
ATOM 801 C C . PRO A 1 104 ? 12.247 -9.869 -23.745 1.00 85.31 104 PRO A C 1
ATOM 803 O O . PRO A 1 104 ? 11.818 -8.750 -23.465 1.00 85.31 104 PRO A O 1
ATOM 806 N N . PHE A 1 105 ? 11.455 -10.852 -24.178 1.00 90.75 105 PHE A N 1
ATOM 807 C CA . PHE A 1 105 ? 10.035 -10.736 -24.552 1.00 90.75 105 PHE A CA 1
ATOM 808 C C . PHE A 1 105 ? 9.758 -9.869 -25.788 1.00 90.75 105 PHE A C 1
ATOM 810 O O . PHE A 1 105 ? 9.084 -10.336 -26.700 1.00 90.75 105 PHE A O 1
ATOM 817 N N . VAL A 1 106 ? 10.296 -8.649 -25.865 1.00 93.12 106 VAL A N 1
ATOM 818 C CA . VAL A 1 106 ? 10.031 -7.721 -26.980 1.00 93.12 106 VAL A CA 1
ATOM 819 C C . VAL A 1 106 ? 10.680 -8.208 -28.272 1.00 93.12 106 VAL A C 1
ATOM 821 O O . VAL A 1 106 ? 10.017 -8.286 -29.299 1.00 93.12 106 VAL A O 1
ATOM 824 N N . THR A 1 107 ? 11.955 -8.597 -28.227 1.00 91.25 107 THR A N 1
ATOM 825 C CA . THR A 1 107 ? 12.677 -9.080 -29.418 1.00 91.25 107 THR A CA 1
ATOM 826 C C . THR A 1 107 ? 12.085 -10.385 -29.927 1.00 91.25 107 THR A C 1
ATOM 828 O O . THR A 1 107 ? 11.934 -10.557 -31.131 1.00 91.25 107 THR A O 1
ATOM 831 N N . GLN A 1 108 ? 11.708 -11.289 -29.017 1.00 91.38 108 GLN A N 1
ATOM 832 C CA . GLN A 1 108 ? 11.050 -12.538 -29.393 1.00 91.38 108 GLN A CA 1
ATOM 833 C C . GLN A 1 108 ? 9.694 -12.265 -30.050 1.00 91.38 108 GLN A C 1
ATOM 835 O O . GLN A 1 108 ? 9.425 -12.795 -31.118 1.00 91.38 108 GLN A O 1
ATOM 840 N N . PHE A 1 109 ? 8.889 -11.369 -29.472 1.00 94.88 109 PHE A N 1
ATOM 841 C CA . PHE A 1 109 ? 7.610 -10.966 -30.049 1.00 94.88 109 PHE A CA 1
ATOM 842 C C . PHE A 1 109 ? 7.765 -10.363 -31.454 1.00 94.88 109 PHE A C 1
ATOM 844 O O . PHE A 1 109 ? 7.034 -10.745 -32.360 1.00 94.88 109 PHE A O 1
ATOM 851 N N . ILE A 1 110 ? 8.736 -9.465 -31.660 1.00 95.56 110 ILE A N 1
ATOM 852 C CA . ILE A 1 110 ? 9.028 -8.871 -32.978 1.00 95.56 110 ILE A CA 1
ATOM 853 C C . ILE A 1 110 ? 9.341 -9.964 -34.013 1.00 95.56 110 ILE A C 1
ATOM 855 O O . ILE A 1 110 ? 8.769 -9.942 -35.106 1.00 95.56 110 ILE A O 1
ATOM 859 N N . LYS A 1 111 ? 10.202 -10.926 -33.649 1.00 92.44 111 LYS A N 1
ATOM 860 C CA . LYS A 1 111 ? 10.574 -12.063 -34.506 1.00 92.44 111 LYS A CA 1
ATOM 861 C C . LYS A 1 111 ? 9.366 -12.954 -34.813 1.00 92.44 111 LYS A C 1
ATOM 863 O O . LYS A 1 111 ? 9.131 -13.299 -35.967 1.00 92.44 111 LYS A O 1
ATOM 868 N N . ASP A 1 112 ? 8.553 -13.270 -33.806 1.00 94.44 112 ASP A N 1
ATOM 869 C CA . ASP A 1 112 ? 7.357 -14.111 -33.959 1.00 94.44 112 ASP A CA 1
ATOM 870 C C . ASP A 1 112 ? 6.282 -13.452 -34.845 1.00 94.44 112 ASP A C 1
ATOM 872 O O . ASP A 1 112 ? 5.528 -14.146 -35.527 1.00 94.44 112 ASP A O 1
ATOM 876 N N . GLN A 1 113 ? 6.207 -12.116 -34.860 1.00 93.50 113 GLN A N 1
ATOM 877 C CA . GLN A 1 113 ? 5.320 -11.352 -35.748 1.00 93.50 113 GLN A CA 1
ATOM 878 C C . GLN A 1 113 ? 5.881 -11.163 -37.171 1.00 93.50 113 GLN A C 1
ATOM 880 O O . GLN A 1 113 ? 5.176 -10.640 -38.036 1.00 93.50 113 GLN A O 1
ATOM 885 N N . GLY A 1 114 ? 7.132 -11.558 -37.431 1.00 92.62 114 GLY A N 1
ATOM 886 C CA . GLY A 1 114 ? 7.792 -11.378 -38.728 1.00 92.62 114 GLY A CA 1
ATOM 887 C C . GLY A 1 114 ? 8.088 -9.917 -39.081 1.00 92.62 114 GLY A C 1
ATOM 888 O O . GLY A 1 114 ? 8.160 -9.574 -40.260 1.00 92.62 114 GLY A O 1
ATOM 889 N N . TRP A 1 115 ? 8.212 -9.038 -38.081 1.00 91.81 115 TRP A N 1
ATOM 890 C CA . TRP A 1 115 ? 8.553 -7.624 -38.294 1.00 91.81 115 TRP A CA 1
ATOM 891 C C . TRP A 1 115 ? 10.049 -7.409 -38.548 1.00 91.81 115 TRP A C 1
ATOM 893 O O . TRP A 1 115 ? 10.421 -6.418 -39.179 1.00 91.81 115 TRP A O 1
ATOM 903 N N . ALA A 1 116 ? 10.885 -8.323 -38.052 1.00 85.69 116 ALA A N 1
ATOM 904 C CA . ALA A 1 116 ? 12.322 -8.400 -38.287 1.00 85.69 116 ALA A CA 1
ATOM 905 C C . ALA A 1 116 ? 12.805 -9.847 -38.140 1.00 85.69 116 ALA A C 1
ATOM 907 O O . ALA A 1 116 ? 12.199 -10.583 -37.326 1.00 85.69 116 ALA A O 1
#